Protein AF-A0A1A8JY98-F1 (afdb_monomer_lite)

Sequence (85 aa):
MRRFLSRKGRFSLRQSKSGTRSSSKDFFLGLPATNQNWPDAFGFRLGGTGPSYILSVVEGSSAYLAGLQPGDQVVDIEGQDVTNL

Structure (mmCIF, N/CA/C/O backbone):
data_AF-A0A1A8JY98-F1
#
_entry.id   AF-A0A1A8JY98-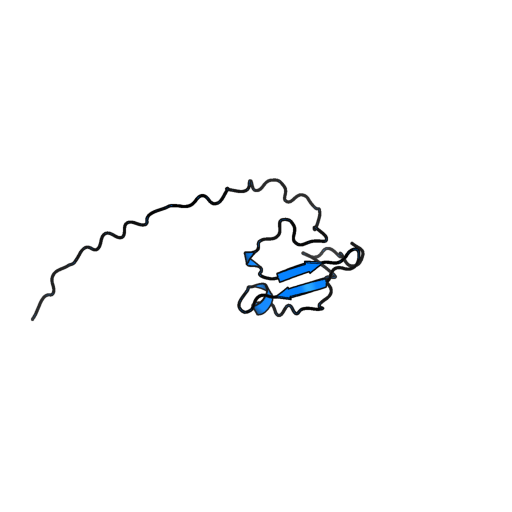F1
#
loop_
_atom_site.group_PDB
_atom_site.id
_atom_site.type_symbol
_atom_site.label_atom_id
_atom_site.label_alt_id
_atom_site.label_comp_id
_atom_site.label_asym_id
_atom_site.label_entity_id
_atom_site.label_seq_id
_atom_site.pdbx_PDB_ins_code
_atom_site.Cartn_x
_atom_site.Cartn_y
_atom_site.Cartn_z
_atom_site.occupancy
_atom_site.B_iso_or_equiv
_atom_site.auth_seq_id
_atom_site.auth_comp_id
_atom_site.auth_asym_id
_atom_site.auth_atom_id
_atom_site.pdbx_PDB_model_num
ATOM 1 N N . MET A 1 1 ? -25.079 24.512 50.899 1.00 44.00 1 MET A N 1
ATOM 2 C CA . MET A 1 1 ? -23.770 24.051 50.379 1.00 44.00 1 MET A CA 1
ATOM 3 C C . MET A 1 1 ? -23.601 22.578 50.714 1.00 44.00 1 MET A C 1
ATOM 5 O O . MET A 1 1 ? -23.640 22.241 51.888 1.00 44.00 1 MET A O 1
ATOM 9 N N . ARG A 1 2 ? -23.470 21.694 49.721 1.00 46.44 2 ARG A N 1
ATOM 10 C CA . ARG A 1 2 ? -23.231 20.260 49.947 1.00 46.44 2 ARG A CA 1
ATOM 11 C C . ARG A 1 2 ? -21.889 19.891 49.318 1.00 46.44 2 ARG A C 1
ATOM 13 O O . ARG A 1 2 ? -21.747 19.922 48.102 1.00 46.44 2 ARG A O 1
ATOM 20 N N . ARG A 1 3 ? -20.893 19.647 50.173 1.00 43.97 3 ARG A N 1
ATOM 21 C CA . ARG A 1 3 ? -19.535 19.229 49.805 1.00 43.97 3 ARG A CA 1
ATOM 22 C C . ARG A 1 3 ? -19.545 17.716 49.588 1.00 43.97 3 ARG A C 1
ATOM 24 O O . ARG A 1 3 ? -19.881 16.978 50.508 1.00 43.97 3 ARG A O 1
ATOM 31 N N . PHE A 1 4 ? -19.201 17.267 48.384 1.00 46.78 4 PHE A N 1
ATOM 32 C CA . PHE A 1 4 ? -19.034 15.848 48.077 1.00 46.78 4 PHE A CA 1
ATOM 33 C C . PHE A 1 4 ? -17.613 15.405 48.438 1.00 46.78 4 PHE A C 1
ATOM 35 O O . PHE A 1 4 ? -16.632 16.036 48.047 1.00 46.78 4 PHE A O 1
ATOM 42 N N . LEU A 1 5 ? -17.521 14.336 49.229 1.00 50.56 5 LEU A N 1
ATOM 43 C CA . LEU A 1 5 ? -16.268 13.727 49.661 1.00 50.56 5 LEU A CA 1
ATOM 44 C C . LEU A 1 5 ? -15.532 13.055 48.491 1.00 50.56 5 LEU A C 1
ATOM 46 O O . LEU A 1 5 ? -16.114 12.339 47.677 1.00 50.56 5 LEU A O 1
ATOM 50 N N . SER A 1 6 ? -14.221 13.288 48.477 1.00 46.69 6 SER A N 1
ATOM 51 C CA . SER A 1 6 ? -13.205 12.685 47.617 1.00 46.69 6 SER A CA 1
ATOM 52 C C . SER A 1 6 ? -13.274 11.153 47.613 1.00 46.69 6 SER A C 1
ATOM 54 O O . SER A 1 6 ? -13.231 10.522 48.669 1.00 46.69 6 SER A O 1
ATOM 56 N N . ARG A 1 7 ? -13.292 10.544 46.421 1.00 49.00 7 ARG A N 1
ATOM 57 C CA . ARG A 1 7 ? -12.898 9.143 46.225 1.00 49.00 7 ARG A CA 1
ATOM 58 C C . ARG A 1 7 ? -11.616 9.113 45.403 1.00 49.00 7 ARG A C 1
ATOM 60 O O . ARG A 1 7 ? -11.636 9.264 44.186 1.00 49.00 7 ARG A O 1
ATOM 67 N N . LYS A 1 8 ? -10.494 8.913 46.097 1.00 51.12 8 LYS A N 1
ATOM 68 C CA . LYS A 1 8 ? -9.217 8.495 45.510 1.00 51.12 8 LYS A CA 1
ATOM 69 C C . LYS A 1 8 ? -9.407 7.119 44.864 1.00 51.12 8 LYS A C 1
ATOM 71 O O . LYS A 1 8 ? -9.351 6.103 45.550 1.00 51.12 8 LYS A O 1
ATOM 76 N N . GLY A 1 9 ? -9.634 7.092 43.555 1.00 45.19 9 GLY A N 1
ATOM 77 C CA . GLY A 1 9 ? -9.459 5.897 42.736 1.00 45.19 9 GLY A CA 1
ATOM 78 C C . GLY A 1 9 ? -7.985 5.759 42.374 1.00 45.19 9 GLY A C 1
ATOM 79 O O . GLY A 1 9 ? -7.466 6.533 41.574 1.00 45.19 9 GLY A O 1
ATOM 80 N N . ARG A 1 10 ? -7.286 4.807 42.995 1.00 54.19 10 ARG A N 1
ATOM 81 C CA . ARG A 1 10 ? -5.954 4.384 42.554 1.00 54.19 10 ARG A CA 1
ATOM 82 C C . ARG A 1 10 ? -6.120 3.599 41.254 1.00 54.19 10 ARG A C 1
ATOM 84 O O . ARG A 1 10 ? -6.526 2.443 41.289 1.00 54.19 10 ARG A O 1
ATOM 91 N N . PHE A 1 11 ? -5.809 4.223 40.123 1.00 46.69 11 PHE A N 1
ATOM 92 C CA . PHE A 1 11 ? -5.622 3.518 38.859 1.00 46.69 11 PHE A CA 1
ATOM 93 C C . PHE A 1 11 ? -4.316 2.718 38.939 1.00 46.69 11 PHE A C 1
ATOM 95 O O . PHE A 1 11 ? -3.228 3.267 38.782 1.00 46.69 11 PHE A O 1
ATOM 102 N N . SER A 1 12 ? -4.408 1.421 39.227 1.00 48.47 12 SER A N 1
ATOM 103 C CA . SER A 1 12 ? -3.311 0.483 39.000 1.00 48.47 12 SER A CA 1
ATOM 104 C C . SER A 1 12 ? -3.280 0.128 37.513 1.00 48.47 12 SER A C 1
ATOM 106 O O . SER A 1 12 ? -3.999 -0.753 37.045 1.00 48.47 12 SER A O 1
ATOM 108 N N . LEU A 1 13 ? -2.438 0.829 36.748 1.00 48.81 13 LEU A N 1
ATOM 109 C CA . LEU A 1 13 ? -2.084 0.423 35.392 1.00 48.81 13 LEU A CA 1
ATOM 110 C C . LEU A 1 13 ? -1.303 -0.895 35.485 1.00 48.81 13 LEU A C 1
ATOM 112 O O . LEU A 1 13 ? -0.103 -0.915 35.757 1.00 48.81 13 LEU A O 1
ATOM 116 N N . ARG A 1 14 ? -2.003 -2.016 35.313 1.00 48.09 14 ARG A N 1
ATOM 117 C CA . ARG A 1 14 ? -1.393 -3.342 35.229 1.00 48.09 14 ARG A CA 1
ATOM 118 C C . ARG A 1 14 ? -0.652 -3.436 33.893 1.00 48.09 14 ARG A C 1
ATOM 120 O O . ARG A 1 14 ? -1.235 -3.803 32.880 1.00 48.09 14 ARG A O 1
ATOM 127 N N . GLN A 1 15 ? 0.636 -3.090 33.897 1.00 53.91 15 GLN A N 1
ATOM 128 C CA . GLN A 1 15 ? 1.573 -3.483 32.844 1.00 53.91 15 GLN A CA 1
ATOM 129 C C . GLN A 1 15 ? 1.569 -5.008 32.735 1.00 53.91 15 GLN A C 1
ATOM 131 O O . GLN A 1 15 ? 1.956 -5.701 33.674 1.00 53.91 15 GLN A O 1
ATOM 136 N N . SER A 1 16 ? 1.104 -5.537 31.604 1.00 44.12 16 SER A N 1
ATOM 137 C CA . SER A 1 16 ? 1.282 -6.944 31.247 1.00 44.12 16 SER A CA 1
ATOM 138 C C . SER A 1 16 ? 0.895 -7.172 29.785 1.00 44.12 16 SER A C 1
ATOM 140 O O . SER A 1 16 ? -0.256 -7.471 29.483 1.00 44.12 16 SER A O 1
ATOM 142 N N . LYS A 1 17 ? 1.863 -7.017 28.878 1.00 47.94 17 LYS A N 1
ATOM 143 C CA . LYS A 1 17 ? 2.300 -8.083 27.962 1.00 47.94 17 LYS A CA 1
ATOM 144 C C . LYS A 1 17 ? 3.430 -7.564 27.075 1.00 47.94 17 LYS A C 1
ATOM 146 O O . LYS A 1 17 ? 3.308 -6.565 26.381 1.00 47.94 17 LYS A O 1
ATOM 151 N N . SER A 1 18 ? 4.543 -8.269 27.190 1.00 46.88 18 SER A N 1
ATOM 152 C CA . SER A 1 18 ? 5.743 -8.239 26.366 1.00 46.88 18 SER A CA 1
ATOM 153 C C . SER A 1 18 ? 5.458 -8.010 24.878 1.00 46.88 18 SER A C 1
ATOM 155 O O . SER A 1 18 ? 5.124 -8.950 24.160 1.00 46.88 18 SER A O 1
ATOM 157 N N . GLY A 1 19 ? 5.657 -6.782 24.408 1.00 43.16 19 GLY A N 1
ATOM 158 C CA . GLY A 1 19 ? 6.116 -6.572 23.043 1.00 43.16 19 GLY A CA 1
ATOM 159 C C . GLY A 1 19 ? 7.612 -6.850 23.038 1.00 43.16 19 GLY A C 1
ATOM 160 O O . GLY A 1 19 ? 8.361 -6.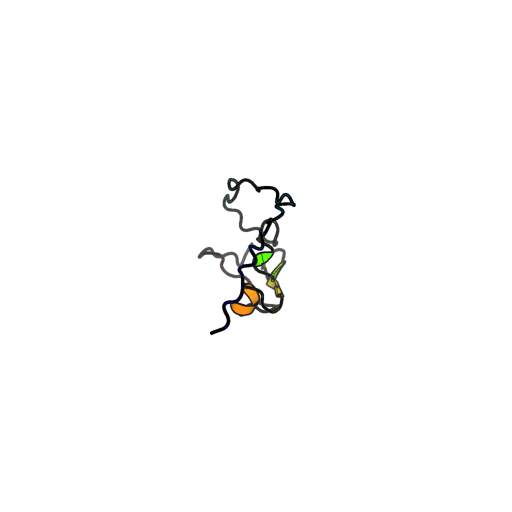196 23.768 1.00 43.16 19 GLY A O 1
ATOM 161 N N . THR A 1 20 ? 8.047 -7.856 22.286 1.00 46.12 20 THR A N 1
ATOM 162 C CA . THR A 1 20 ? 9.455 -8.032 21.935 1.00 46.12 20 THR A CA 1
ATOM 163 C C . THR A 1 20 ? 9.953 -6.689 21.418 1.00 46.12 20 THR A C 1
ATOM 165 O O . THR A 1 20 ? 9.474 -6.185 20.404 1.00 46.12 20 THR A O 1
ATOM 168 N N . ARG A 1 21 ? 10.866 -6.057 22.164 1.00 48.31 21 ARG A N 1
ATOM 169 C CA . ARG A 1 21 ? 11.569 -4.853 21.721 1.00 48.31 21 ARG A CA 1
ATOM 170 C C . ARG A 1 21 ? 12.440 -5.299 20.552 1.00 48.31 21 ARG A C 1
ATOM 172 O O . ARG A 1 21 ? 13.560 -5.751 20.771 1.00 48.31 21 ARG A O 1
ATOM 179 N N . SER A 1 22 ? 11.877 -5.292 19.345 1.00 51.88 22 SER A N 1
ATOM 180 C CA . SER A 1 22 ? 12.624 -5.612 18.136 1.00 51.88 22 SER A CA 1
ATOM 181 C C . SER A 1 22 ? 13.712 -4.556 17.992 1.00 51.88 22 SER A C 1
ATOM 183 O O . SER A 1 22 ? 13.436 -3.358 17.935 1.00 51.88 22 SER A O 1
ATOM 185 N N . SER A 1 23 ? 14.951 -5.022 18.087 1.00 43.56 23 SER A N 1
ATOM 186 C CA . SER A 1 23 ? 16.168 -4.225 18.069 1.00 43.56 23 SER A CA 1
ATOM 187 C C . SER A 1 23 ? 16.228 -3.395 16.786 1.00 43.56 23 SER A C 1
ATOM 189 O O . SER A 1 23 ? 16.259 -3.940 15.688 1.00 43.56 23 SER A O 1
ATOM 191 N N . SER A 1 24 ? 16.246 -2.069 16.927 1.00 54.91 24 SER A N 1
ATOM 192 C CA . SER A 1 24 ? 16.270 -1.078 15.843 1.00 54.91 24 SER A CA 1
ATOM 193 C C . SER A 1 24 ? 17.615 -1.009 15.097 1.00 54.91 24 SER A C 1
ATOM 195 O O . SER A 1 24 ? 18.193 0.071 15.002 1.00 54.91 24 SER A O 1
ATOM 197 N N . LYS A 1 25 ? 18.164 -2.131 14.612 1.00 46.00 25 LYS A N 1
ATOM 198 C CA . LYS A 1 25 ? 19.498 -2.136 13.975 1.00 46.00 25 LYS A CA 1
ATOM 199 C C . LYS A 1 25 ? 19.616 -2.720 12.570 1.00 46.00 25 LYS A C 1
ATOM 201 O O . LYS A 1 25 ? 20.674 -2.543 11.983 1.00 46.00 25 LYS A O 1
ATOM 206 N N . ASP A 1 26 ? 18.538 -3.231 11.982 1.00 43.97 26 ASP A N 1
ATOM 207 C CA . ASP A 1 26 ? 18.596 -3.845 10.646 1.00 43.97 26 ASP A CA 1
ATOM 208 C C . ASP A 1 26 ? 17.647 -3.183 9.626 1.00 43.97 26 ASP A C 1
ATOM 210 O O . ASP A 1 26 ? 17.097 -3.843 8.755 1.00 43.97 26 ASP A O 1
ATOM 214 N N . PHE A 1 27 ? 17.475 -1.856 9.684 1.00 48.25 27 PHE A N 1
ATOM 215 C CA . PHE A 1 27 ? 16.848 -1.063 8.602 1.00 48.25 27 PHE A CA 1
ATOM 216 C C . PHE A 1 27 ? 17.801 -0.867 7.397 1.00 48.25 27 PHE A C 1
ATOM 218 O O . PHE A 1 27 ? 17.774 0.159 6.718 1.00 48.25 27 PHE A O 1
ATOM 225 N N . PHE A 1 28 ? 18.706 -1.817 7.145 1.00 41.12 28 PHE A N 1
ATOM 226 C CA . PHE A 1 28 ? 19.663 -1.737 6.044 1.00 41.12 28 PHE A CA 1
ATOM 227 C C . PHE A 1 28 ? 18.968 -2.048 4.708 1.00 41.12 28 PHE A C 1
ATOM 229 O O . PHE A 1 28 ? 18.840 -3.202 4.320 1.00 41.12 28 PHE A O 1
ATOM 236 N N . LEU A 1 29 ? 18.549 -0.988 4.010 1.00 44.56 29 LEU A N 1
ATOM 237 C CA . LEU A 1 29 ? 18.673 -0.784 2.552 1.00 44.56 29 LEU A CA 1
ATOM 238 C C . LEU A 1 29 ? 18.159 -1.873 1.585 1.00 44.56 29 LEU A C 1
ATOM 240 O O . LEU A 1 29 ? 18.584 -1.910 0.434 1.00 44.56 29 LEU A O 1
ATOM 244 N N . GLY A 1 30 ? 17.230 -2.728 1.995 1.00 44.59 30 GLY A N 1
ATOM 245 C CA . GLY A 1 30 ? 16.464 -3.575 1.086 1.00 44.59 30 GLY A CA 1
ATOM 246 C C . GLY A 1 30 ? 14.994 -3.286 1.293 1.00 44.59 30 GLY A C 1
ATOM 247 O O . GLY A 1 30 ? 14.411 -3.813 2.235 1.00 44.59 30 GLY A O 1
ATOM 248 N N . LEU A 1 31 ? 14.401 -2.426 0.464 1.00 47.16 31 LEU A N 1
ATOM 249 C CA . LEU A 1 31 ? 12.946 -2.309 0.414 1.00 47.16 31 LEU A CA 1
ATOM 250 C C . LEU A 1 31 ? 12.401 -3.710 0.112 1.00 47.16 31 LEU A C 1
ATOM 252 O O . LEU A 1 31 ? 12.737 -4.270 -0.934 1.00 47.16 31 LEU A O 1
ATOM 256 N N . PRO A 1 32 ? 11.656 -4.342 1.029 1.00 53.38 32 PRO A N 1
ATOM 257 C CA . PRO A 1 32 ? 11.196 -5.689 0.785 1.00 53.38 32 PRO A CA 1
ATOM 258 C C . PRO A 1 32 ? 10.083 -5.604 -0.264 1.00 53.38 32 PRO A C 1
ATOM 260 O O . PRO A 1 32 ? 9.111 -4.874 -0.088 1.00 53.38 32 PRO A O 1
ATOM 263 N N . ALA A 1 33 ? 10.190 -6.393 -1.335 1.00 54.69 33 ALA A N 1
ATOM 264 C CA . ALA A 1 33 ? 9.128 -6.584 -2.338 1.00 54.69 33 ALA A CA 1
ATOM 265 C C . ALA A 1 33 ? 7.835 -7.204 -1.746 1.00 54.69 33 ALA A C 1
ATOM 267 O O . ALA A 1 33 ? 6.890 -7.556 -2.447 1.00 54.69 33 ALA A O 1
ATOM 268 N N . THR A 1 34 ? 7.795 -7.381 -0.425 1.00 60.78 34 THR A N 1
ATOM 269 C CA . THR A 1 34 ? 6.692 -7.914 0.365 1.00 60.78 34 THR A CA 1
ATOM 270 C C . THR A 1 34 ? 6.611 -7.132 1.678 1.00 60.78 34 THR A C 1
ATOM 272 O O . THR A 1 34 ? 7.599 -6.561 2.124 1.00 60.78 34 THR A O 1
ATOM 275 N N . ASN A 1 35 ? 5.469 -7.147 2.369 1.00 63.75 35 ASN A N 1
ATOM 276 C CA . ASN A 1 35 ? 5.326 -6.473 3.673 1.00 63.75 35 ASN A CA 1
ATOM 277 C C . ASN A 1 35 ? 6.108 -7.121 4.832 1.00 63.75 35 ASN A C 1
ATOM 279 O O . ASN A 1 35 ? 5.844 -6.839 6.003 1.00 63.75 35 ASN A O 1
ATOM 283 N N . GLN A 1 36 ? 7.066 -8.002 4.543 1.00 63.88 36 GLN A N 1
ATOM 284 C CA . GLN A 1 36 ? 7.938 -8.548 5.569 1.00 63.88 36 GLN A CA 1
ATOM 285 C C . GLN A 1 36 ? 8.682 -7.392 6.243 1.00 63.88 36 GLN A C 1
ATOM 287 O O . GLN A 1 36 ? 9.309 -6.572 5.583 1.00 63.88 36 GLN A O 1
ATOM 292 N N . ASN A 1 37 ? 8.554 -7.306 7.570 1.00 70.06 37 ASN A N 1
ATOM 293 C CA . ASN A 1 37 ? 9.167 -6.275 8.413 1.00 70.06 37 ASN A CA 1
ATOM 294 C C . ASN A 1 37 ? 8.553 -4.864 8.327 1.00 70.06 37 ASN A C 1
ATOM 296 O O . ASN A 1 37 ? 9.058 -3.959 8.993 1.00 70.06 37 ASN A O 1
ATOM 300 N N . TRP A 1 38 ? 7.442 -4.670 7.609 1.00 76.38 38 TRP A N 1
ATOM 301 C CA . TRP A 1 38 ? 6.684 -3.418 7.679 1.00 76.38 38 TRP A CA 1
ATOM 302 C C . TRP A 1 38 ? 5.792 -3.385 8.929 1.00 76.38 38 TRP A C 1
ATOM 304 O O . TRP A 1 38 ? 5.253 -4.418 9.329 1.00 76.38 38 TRP A O 1
ATOM 314 N N . PRO A 1 39 ? 5.609 -2.218 9.573 1.00 78.12 39 PRO A N 1
ATOM 315 C CA . PRO A 1 39 ? 4.656 -2.078 10.663 1.00 78.12 39 PRO A CA 1
ATOM 316 C C . PRO A 1 39 ? 3.225 -2.404 10.217 1.00 78.12 39 PRO A C 1
ATOM 318 O O . PRO A 1 39 ? 2.655 -1.700 9.382 1.00 78.12 39 PRO A O 1
ATOM 321 N N . ASP A 1 40 ? 2.593 -3.379 10.876 1.00 79.50 40 ASP A N 1
ATOM 322 C CA . ASP A 1 40 ? 1.160 -3.681 10.699 1.00 79.50 40 ASP A CA 1
ATOM 323 C C . ASP A 1 40 ? 0.271 -2.441 10.911 1.00 79.50 40 ASP A C 1
ATOM 325 O O . ASP A 1 40 ? -0.819 -2.333 10.351 1.00 79.50 40 ASP A O 1
ATOM 329 N N . ALA A 1 41 ? 0.762 -1.471 11.693 1.00 82.81 41 ALA A N 1
ATOM 330 C CA . ALA A 1 41 ? 0.101 -0.202 11.975 1.00 82.81 41 ALA A CA 1
ATOM 331 C C . ALA A 1 41 ? -0.195 0.647 10.724 1.00 82.81 41 ALA A C 1
ATOM 333 O O . ALA A 1 41 ? -1.080 1.500 10.782 1.00 82.81 41 ALA A O 1
ATOM 334 N N . PHE A 1 42 ? 0.499 0.431 9.600 1.00 89.44 42 PHE A N 1
ATOM 335 C CA . PHE A 1 42 ? 0.157 1.118 8.353 1.00 89.44 42 PHE A CA 1
ATOM 336 C C . PHE A 1 42 ? -1.169 0.633 7.764 1.00 89.44 42 PHE A C 1
ATOM 338 O O . PHE A 1 42 ? -1.904 1.440 7.203 1.00 89.44 42 PHE A O 1
ATOM 345 N N . GLY A 1 43 ? -1.506 -0.648 7.943 1.00 93.69 43 GLY A N 1
ATOM 346 C CA . GLY A 1 43 ? -2.804 -1.200 7.564 1.00 93.69 43 GLY A CA 1
ATOM 347 C C . GLY A 1 43 ? -2.988 -1.467 6.070 1.00 93.69 43 GLY A C 1
ATOM 348 O O . GLY A 1 43 ? -4.093 -1.309 5.564 1.00 93.69 43 GLY A O 1
ATOM 349 N N . PHE A 1 44 ? -1.952 -1.903 5.354 1.00 92.69 44 PHE A N 1
ATOM 350 C CA . PHE A 1 44 ? -2.095 -2.400 3.981 1.00 92.69 44 PHE A CA 1
ATOM 351 C C . PHE A 1 44 ? -1.292 -3.685 3.746 1.00 92.69 44 PHE A C 1
ATOM 353 O O . PHE A 1 44 ? -0.494 -4.093 4.590 1.00 92.69 44 PHE A O 1
ATOM 360 N N . ARG A 1 45 ? -1.518 -4.348 2.606 1.00 90.88 45 ARG A N 1
ATOM 361 C CA . ARG A 1 45 ? -0.723 -5.495 2.130 1.00 90.88 45 ARG A CA 1
ATOM 362 C C . ARG A 1 45 ? -0.105 -5.208 0.772 1.00 90.88 45 ARG A C 1
ATOM 364 O O . ARG A 1 45 ? -0.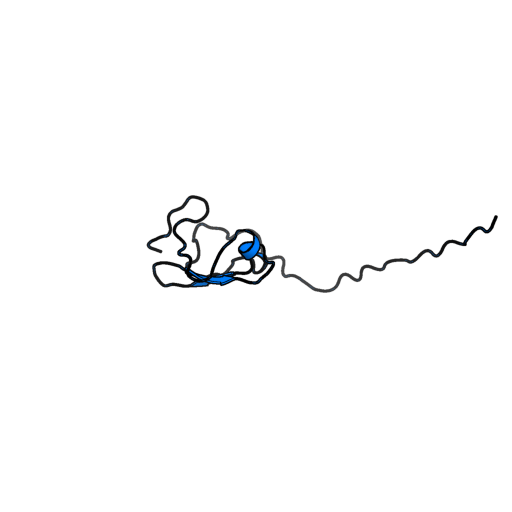829 -4.795 -0.124 1.00 90.88 45 ARG A O 1
ATOM 371 N N . LEU A 1 46 ? 1.193 -5.461 0.640 1.00 88.38 46 LEU A N 1
ATOM 372 C CA . LEU A 1 46 ? 1.940 -5.403 -0.615 1.00 88.38 46 LEU A CA 1
ATOM 373 C C . LEU A 1 46 ? 2.106 -6.811 -1.209 1.00 88.38 46 LEU A C 1
ATOM 375 O O . LEU A 1 46 ? 2.237 -7.783 -0.459 1.00 88.38 46 LEU A O 1
ATOM 379 N N . GLY A 1 47 ? 2.163 -6.919 -2.533 1.00 85.44 47 GLY A N 1
ATOM 380 C CA . GLY A 1 47 ? 2.636 -8.122 -3.213 1.00 85.44 47 GLY A CA 1
ATOM 381 C C . GLY A 1 47 ? 2.993 -7.875 -4.675 1.00 85.44 47 GLY A C 1
ATOM 382 O O . GLY A 1 47 ? 2.682 -6.824 -5.226 1.00 85.44 47 GLY A O 1
ATOM 383 N N . GLY A 1 48 ? 3.643 -8.861 -5.287 1.00 83.06 48 GLY A N 1
ATOM 384 C CA . GLY A 1 48 ? 4.213 -8.772 -6.631 1.00 83.06 48 GLY A CA 1
ATOM 385 C C . GLY A 1 48 ? 5.581 -9.452 -6.674 1.00 83.06 48 GLY A C 1
ATOM 386 O O . GLY A 1 48 ? 6.195 -9.682 -5.636 1.00 83.06 48 GLY A O 1
ATOM 387 N N . THR A 1 49 ? 6.043 -9.821 -7.865 1.00 72.00 49 THR A N 1
ATOM 388 C CA . THR A 1 49 ? 7.400 -10.353 -8.102 1.00 72.00 49 THR A CA 1
ATOM 389 C C . THR A 1 49 ? 8.029 -9.587 -9.267 1.00 72.00 49 THR A C 1
ATOM 391 O O . THR A 1 49 ? 8.452 -10.193 -10.252 1.00 72.00 49 THR A O 1
ATOM 394 N N . GLY A 1 50 ? 7.962 -8.254 -9.163 1.00 63.56 50 GLY A N 1
ATOM 395 C CA . GLY A 1 50 ? 8.173 -7.272 -10.224 1.00 63.56 50 GLY A CA 1
ATOM 396 C C . GLY A 1 50 ? 6.928 -7.055 -11.087 1.00 63.56 50 GLY A C 1
ATOM 397 O O . GLY A 1 50 ? 6.551 -7.975 -11.818 1.00 63.56 50 GLY A O 1
ATOM 398 N N . PRO A 1 51 ? 6.290 -5.868 -11.109 1.00 85.69 51 PRO A N 1
ATOM 399 C CA . PRO A 1 51 ? 6.214 -4.764 -10.128 1.00 85.69 51 PRO A CA 1
ATOM 400 C C . PRO A 1 51 ? 5.377 -5.090 -8.868 1.00 85.69 51 PRO A C 1
ATOM 402 O O . PRO A 1 51 ? 4.751 -6.148 -8.775 1.00 85.69 51 PRO A O 1
ATOM 405 N N . SER A 1 52 ? 5.343 -4.161 -7.903 1.00 88.69 52 SER A N 1
ATOM 406 C CA . SER A 1 52 ? 4.612 -4.294 -6.630 1.00 88.69 52 SER A CA 1
ATOM 407 C C . SER A 1 52 ? 3.282 -3.532 -6.607 1.00 88.69 52 SER A C 1
ATOM 409 O O . SER A 1 52 ? 3.190 -2.409 -7.099 1.00 88.69 52 SER A O 1
ATOM 411 N N . TYR A 1 53 ? 2.266 -4.117 -5.966 1.00 90.88 53 TYR A N 1
ATOM 412 C CA . TYR A 1 53 ? 0.915 -3.560 -5.867 1.00 90.88 53 TYR A CA 1
ATOM 413 C C . TYR A 1 53 ? 0.355 -3.609 -4.445 1.00 90.88 53 TYR A C 1
ATOM 415 O O . TYR A 1 53 ? 0.663 -4.511 -3.657 1.00 90.88 53 TYR A O 1
ATOM 423 N N . ILE A 1 54 ? -0.548 -2.677 -4.145 1.00 93.38 54 ILE A N 1
ATOM 424 C CA . ILE A 1 54 ? -1.390 -2.720 -2.950 1.00 93.38 54 ILE A CA 1
ATOM 425 C C . ILE A 1 54 ? -2.476 -3.786 -3.150 1.00 93.38 54 ILE A C 1
ATOM 427 O O . ILE A 1 54 ? -3.349 -3.662 -4.003 1.00 93.38 54 ILE A O 1
ATOM 431 N N . LEU A 1 55 ? -2.448 -4.846 -2.346 1.00 92.81 55 LEU A N 1
ATOM 432 C CA . LEU A 1 55 ? -3.413 -5.950 -2.409 1.00 92.81 55 LEU A CA 1
ATOM 433 C C . LEU A 1 55 ? -4.663 -5.694 -1.563 1.00 92.81 55 LEU A C 1
ATOM 435 O O . LEU A 1 55 ? -5.755 -6.148 -1.893 1.00 92.81 55 LEU A O 1
ATOM 439 N N . SER A 1 56 ? -4.508 -5.016 -0.427 1.00 94.62 56 SER A N 1
ATOM 440 C CA . SER A 1 56 ? -5.619 -4.700 0.474 1.00 94.62 56 SER A CA 1
ATOM 441 C C . SER A 1 56 ? -5.268 -3.533 1.380 1.00 94.62 56 SER A C 1
ATOM 443 O O . SER A 1 56 ? -4.115 -3.433 1.797 1.00 94.62 56 SER A O 1
ATOM 445 N N . VAL A 1 57 ? -6.269 -2.746 1.768 1.00 95.88 57 VAL A N 1
ATOM 446 C CA . VAL A 1 57 ? -6.149 -1.640 2.726 1.00 95.88 57 VAL A CA 1
ATOM 447 C C . VAL A 1 57 ? -7.199 -1.818 3.822 1.00 95.88 57 VAL A C 1
ATOM 449 O O . VAL A 1 57 ? -8.344 -2.168 3.543 1.00 95.88 57 VAL A O 1
ATOM 452 N N . VAL A 1 58 ? -6.801 -1.625 5.076 1.00 95.94 58 VAL A N 1
ATOM 453 C CA . VAL A 1 58 ? -7.669 -1.716 6.253 1.00 95.94 58 VAL A CA 1
ATOM 454 C C . VAL A 1 58 ? -8.369 -0.376 6.449 1.00 95.94 58 VAL A C 1
ATOM 456 O O . VAL A 1 58 ? -7.704 0.651 6.566 1.00 95.94 58 VAL A O 1
ATOM 459 N N . GLU A 1 59 ? -9.696 -0.371 6.514 1.00 95.88 59 GLU A N 1
ATOM 460 C CA . GLU A 1 59 ? -10.476 0.851 6.737 1.00 95.88 59 GLU A CA 1
ATOM 461 C C . GLU A 1 59 ? -10.076 1.557 8.046 1.00 95.88 59 GLU A C 1
ATOM 463 O O . GLU A 1 59 ? -9.846 0.920 9.075 1.00 95.88 59 GLU A O 1
ATOM 468 N N . GLY A 1 60 ? -9.953 2.887 7.997 1.00 94.94 60 GLY A N 1
ATOM 469 C CA . GLY A 1 60 ? -9.557 3.713 9.144 1.00 94.94 60 GLY A CA 1
ATOM 470 C C . GLY A 1 60 ? -8.073 3.635 9.536 1.00 94.94 60 GLY A C 1
ATOM 471 O O . GLY A 1 60 ? -7.663 4.314 10.476 1.00 94.94 60 GLY A O 1
ATOM 472 N N . SER A 1 61 ? -7.261 2.841 8.831 1.00 95.75 61 SER A N 1
ATOM 473 C CA . SER A 1 61 ? -5.802 2.803 9.007 1.00 95.75 61 SER A CA 1
ATOM 474 C C . SER A 1 61 ? -5.103 4.046 8.452 1.00 95.75 61 SER A C 1
ATOM 476 O O . SER A 1 61 ? -5.686 4.826 7.698 1.00 95.75 61 SER A O 1
ATOM 478 N N . SER A 1 62 ? -3.813 4.202 8.760 1.00 94.56 62 SER A N 1
ATOM 479 C CA . SER A 1 62 ? -2.997 5.269 8.172 1.00 94.56 62 SER A CA 1
ATOM 480 C C . SER A 1 62 ? -2.952 5.194 6.642 1.00 94.56 62 SER A C 1
ATOM 482 O O . SER A 1 62 ? -3.080 6.225 5.992 1.00 94.56 62 SER A O 1
ATOM 484 N N . ALA A 1 63 ? -2.834 3.995 6.057 1.00 95.12 63 ALA A N 1
ATOM 485 C CA . ALA A 1 63 ? -2.865 3.807 4.605 1.00 95.12 63 ALA A CA 1
ATOM 486 C C . ALA A 1 63 ? -4.206 4.217 3.986 1.00 95.12 63 ALA A C 1
ATOM 488 O O . ALA A 1 63 ? -4.229 4.863 2.941 1.00 95.12 63 ALA A O 1
ATOM 489 N N . TYR A 1 64 ? -5.315 3.895 4.658 1.00 97.00 64 TYR A N 1
ATOM 490 C CA . TYR A 1 64 ? -6.648 4.316 4.229 1.00 97.00 64 TYR A CA 1
ATOM 491 C C . TYR A 1 64 ? -6.794 5.839 4.249 1.00 97.00 64 TYR A C 1
ATOM 493 O O . TYR A 1 64 ? -7.273 6.430 3.287 1.00 97.00 64 TYR A O 1
ATOM 501 N N . LEU A 1 65 ? -6.333 6.488 5.322 1.00 97.06 65 LEU A N 1
ATOM 502 C CA . LEU A 1 65 ? -6.373 7.947 5.449 1.00 97.06 65 LEU A CA 1
ATOM 503 C C . LEU A 1 65 ? -5.445 8.654 4.451 1.00 97.06 65 LEU A C 1
ATOM 505 O O . LEU A 1 65 ? -5.746 9.768 4.031 1.00 97.06 65 LEU A O 1
ATOM 509 N N . ALA A 1 66 ? -4.349 8.005 4.052 1.00 96.00 66 ALA A N 1
ATOM 510 C CA . ALA A 1 66 ? -3.470 8.468 2.981 1.00 96.00 66 ALA A CA 1
ATOM 511 C C . ALA A 1 66 ? -4.076 8.282 1.577 1.00 96.00 66 ALA A C 1
ATOM 513 O O . ALA A 1 66 ? -3.541 8.817 0.610 1.00 96.00 66 ALA A O 1
ATOM 514 N N . GLY A 1 67 ? -5.190 7.553 1.461 1.00 97.31 67 GLY A N 1
ATOM 515 C CA . GLY A 1 67 ? -5.904 7.351 0.204 1.00 97.31 67 GLY A CA 1
ATOM 516 C C . GLY A 1 67 ? -5.376 6.203 -0.652 1.00 97.31 67 GLY A C 1
ATOM 517 O O . GLY A 1 67 ? -5.751 6.137 -1.819 1.00 97.31 67 GLY A O 1
ATOM 518 N N . LEU A 1 68 ? -4.552 5.304 -0.100 1.00 96.69 68 LEU A N 1
ATOM 519 C CA . LEU A 1 68 ? -4.132 4.099 -0.819 1.00 96.69 68 LEU A CA 1
ATOM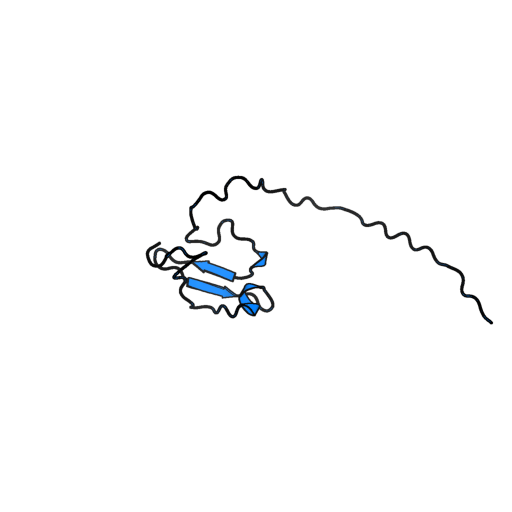 520 C C . LEU A 1 68 ? -5.337 3.213 -1.134 1.00 96.69 68 LEU A C 1
ATOM 522 O O . LEU A 1 68 ? -6.231 3.035 -0.299 1.00 96.69 68 LEU A O 1
ATOM 526 N N . GLN A 1 69 ? -5.322 2.604 -2.316 1.00 97.38 69 GLN A N 1
ATOM 527 C CA . GLN A 1 69 ? -6.374 1.714 -2.783 1.00 97.38 69 GLN A CA 1
ATOM 528 C C . GLN A 1 69 ? -5.808 0.375 -3.265 1.00 97.38 69 GLN A C 1
ATOM 530 O O . GLN A 1 69 ? -4.696 0.306 -3.789 1.00 97.38 69 GLN A O 1
ATOM 5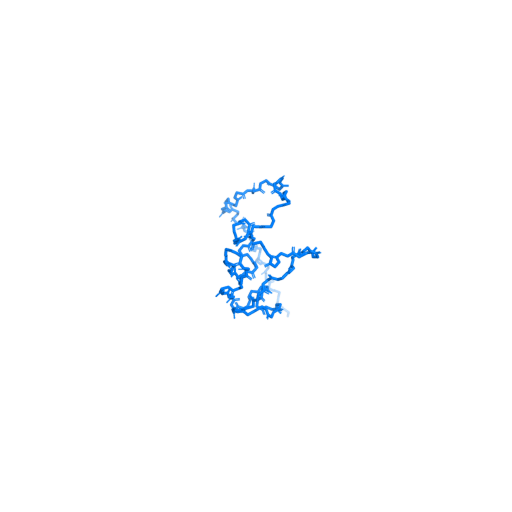35 N N . PRO A 1 70 ? -6.566 -0.726 -3.110 1.00 96.62 70 PRO A N 1
ATOM 536 C CA . PRO A 1 70 ? -6.219 -1.980 -3.760 1.00 96.62 70 PRO A CA 1
ATOM 537 C C . PRO A 1 70 ? -6.096 -1.800 -5.279 1.00 96.62 70 PRO A C 1
ATOM 539 O O . PRO A 1 70 ? -6.998 -1.259 -5.914 1.00 96.62 70 PRO A O 1
ATOM 542 N N . GLY A 1 71 ? -5.003 -2.298 -5.852 1.00 95.12 71 GLY A N 1
ATOM 543 C CA . GLY A 1 71 ? -4.678 -2.160 -7.271 1.00 95.12 71 GLY A CA 1
ATOM 544 C C . GLY A 1 71 ? -3.686 -1.040 -7.587 1.00 95.12 71 GLY A C 1
ATOM 545 O O . GLY A 1 71 ? -3.122 -1.053 -8.680 1.00 95.12 71 GLY A O 1
ATOM 546 N N . ASP A 1 72 ? -3.410 -0.133 -6.646 1.00 95.94 72 ASP A N 1
ATOM 547 C CA . ASP A 1 72 ? -2.364 0.876 -6.824 1.00 95.94 72 ASP A CA 1
ATOM 548 C C . ASP A 1 72 ? -0.998 0.205 -7.007 1.00 95.94 72 ASP A C 1
ATOM 550 O O . ASP A 1 72 ? -0.636 -0.715 -6.264 1.00 95.94 72 ASP A O 1
ATOM 554 N N . GLN A 1 73 ? -0.231 0.679 -7.990 1.00 93.88 73 GLN A N 1
ATOM 555 C CA . GLN A 1 73 ? 1.148 0.255 -8.199 1.00 93.88 73 GLN A CA 1
ATOM 556 C C . GLN A 1 73 ? 2.090 1.092 -7.336 1.00 93.88 73 GLN A C 1
ATOM 558 O O . GLN A 1 73 ? 2.008 2.320 -7.312 1.00 93.88 73 GLN A O 1
ATOM 563 N N . VAL A 1 74 ? 3.038 0.426 -6.683 1.00 90.94 74 VAL A N 1
ATOM 564 C CA . VAL A 1 74 ? 4.132 1.097 -5.986 1.00 90.94 74 VAL A CA 1
ATOM 565 C C . VAL A 1 74 ? 5.268 1.343 -6.970 1.00 90.94 74 VAL A C 1
ATOM 567 O O . VAL A 1 74 ? 5.837 0.406 -7.526 1.00 90.94 74 VAL A O 1
ATOM 570 N N . VAL A 1 75 ? 5.565 2.621 -7.196 1.00 91.75 75 VAL A N 1
ATOM 571 C CA . VAL A 1 75 ? 6.603 3.082 -8.131 1.00 91.75 75 VAL A CA 1
ATOM 572 C C . VAL A 1 75 ? 7.810 3.675 -7.411 1.00 91.75 75 VAL A C 1
ATOM 574 O O . VAL A 1 75 ? 8.921 3.585 -7.909 1.00 91.75 75 VAL A O 1
ATOM 577 N N . ASP A 1 76 ? 7.610 4.233 -6.218 1.00 89.38 76 ASP A N 1
ATOM 578 C CA . ASP A 1 76 ? 8.647 4.879 -5.420 1.00 89.38 76 ASP A CA 1
ATOM 579 C C . ASP A 1 76 ? 8.388 4.635 -3.930 1.00 89.38 76 ASP A C 1
ATOM 581 O O . ASP A 1 76 ? 7.231 4.570 -3.501 1.00 89.38 76 ASP A O 1
ATOM 585 N N . ILE A 1 77 ? 9.456 4.487 -3.146 1.00 86.06 77 ILE A N 1
ATOM 586 C CA . ILE A 1 77 ? 9.384 4.468 -1.685 1.00 86.06 77 ILE A CA 1
ATOM 587 C C . ILE A 1 77 ? 10.488 5.368 -1.133 1.00 86.06 77 ILE A C 1
ATOM 589 O O . ILE A 1 77 ? 11.669 5.123 -1.374 1.00 86.06 77 ILE A O 1
ATOM 593 N N . GLU A 1 78 ? 10.101 6.385 -0.358 1.00 86.06 78 GLU A N 1
ATOM 594 C CA . GLU A 1 78 ? 11.021 7.355 0.259 1.00 86.06 78 GLU A CA 1
ATOM 595 C C . GLU A 1 78 ? 11.969 8.042 -0.752 1.00 86.06 78 GLU A C 1
ATOM 597 O O . GLU A 1 78 ? 13.113 8.366 -0.430 1.00 86.06 78 GLU A O 1
ATOM 602 N N . GLY A 1 79 ? 11.506 8.277 -1.984 1.00 86.50 79 GLY A N 1
ATOM 603 C CA . GLY A 1 79 ? 12.278 8.912 -3.055 1.00 86.50 79 GLY A CA 1
ATOM 604 C C . GLY A 1 79 ? 13.176 7.961 -3.851 1.00 86.50 79 GLY A C 1
ATOM 605 O O . GLY A 1 79 ? 14.017 8.434 -4.620 1.00 86.50 79 GLY A O 1
ATOM 606 N N . GLN A 1 80 ? 13.043 6.647 -3.650 1.00 84.75 80 GLN A N 1
ATOM 607 C CA . GLN A 1 80 ? 13.725 5.621 -4.429 1.00 84.75 80 GLN A CA 1
ATOM 608 C C . GLN A 1 80 ? 12.752 4.903 -5.374 1.00 84.75 80 GLN A C 1
ATOM 610 O O . GLN A 1 80 ? 11.826 4.236 -4.912 1.00 84.75 80 GLN A O 1
ATOM 615 N N . ASP A 1 81 ? 13.031 4.947 -6.683 1.00 87.19 81 ASP A N 1
ATOM 616 C CA . AS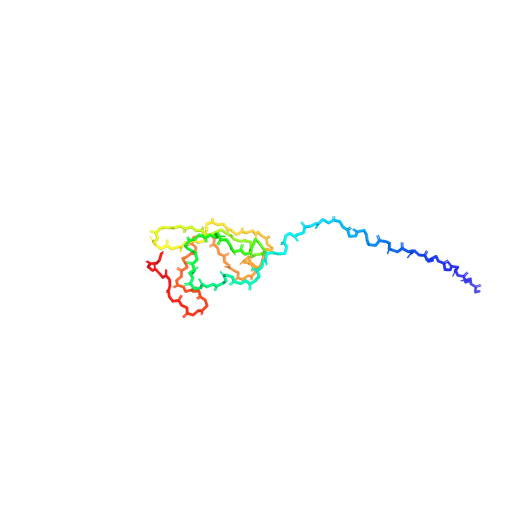P A 1 81 ? 12.290 4.177 -7.693 1.00 87.19 81 ASP A CA 1
ATOM 617 C C . ASP A 1 81 ? 12.443 2.669 -7.441 1.00 87.19 81 ASP A C 1
ATOM 619 O O . ASP A 1 81 ? 13.560 2.153 -7.301 1.00 87.19 81 ASP A O 1
ATOM 623 N N . VAL A 1 82 ? 11.302 1.982 -7.390 1.00 85.44 82 VAL A N 1
ATOM 624 C CA . VAL A 1 82 ? 11.168 0.538 -7.147 1.00 85.44 82 VAL A CA 1
ATOM 625 C C . VAL A 1 82 ? 10.348 -0.176 -8.219 1.00 85.44 82 VAL A C 1
ATOM 627 O O . VAL A 1 82 ? 9.999 -1.341 -8.055 1.00 85.44 82 VAL A O 1
ATOM 630 N N . THR A 1 83 ? 10.048 0.485 -9.337 1.00 85.44 83 THR A N 1
ATOM 631 C CA . THR A 1 83 ? 9.140 -0.038 -10.372 1.00 85.44 83 THR A CA 1
ATOM 632 C C . THR A 1 83 ? 9.566 -1.410 -10.923 1.00 85.44 83 THR A C 1
ATOM 634 O O . THR A 1 83 ? 8.718 -2.192 -11.350 1.00 85.44 83 THR A O 1
ATOM 637 N N . ASN A 1 84 ? 10.866 -1.722 -10.891 1.00 79.38 84 ASN A N 1
ATOM 638 C CA . ASN A 1 84 ? 11.449 -2.959 -11.426 1.00 79.38 84 ASN A CA 1
ATOM 639 C C . ASN A 1 84 ? 11.898 -3.972 -10.352 1.00 79.38 84 ASN A C 1
ATOM 641 O O . ASN A 1 84 ? 12.629 -4.905 -10.690 1.00 79.38 84 ASN A O 1
ATOM 645 N N . LEU A 1 85 ? 11.529 -3.768 -9.081 1.00 71.06 85 LEU A N 1
ATOM 646 C CA . LEU A 1 85 ? 11.891 -4.653 -7.963 1.00 71.06 85 LEU A CA 1
ATOM 647 C C . LEU A 1 85 ? 10.838 -5.734 -7.684 1.00 71.06 85 LEU A C 1
ATOM 649 O O . LEU A 1 85 ? 9.624 -5.468 -7.859 1.00 71.06 85 LEU A O 1
#

pLDDT: mean 71.88, std 20.88, range [41.12, 97.38]

Organism: Nothobranchius kuhntae (NCBI:txid321403)

Foldseek 3Di:
DDDDDDDPDPPPPPDDDDDPPPDPDPPPDDPDQWCVPPPCQQAWTWHDPAWIFTQDGDPPGVVVVVPHDGGDTDQDDPRHGRRGD

Radius of gyration: 21.61 Å; chains: 1; bounding box: 43×34×62 Å

InterPro domains:
  IPR001478 PDZ domain [PS50106] (28-85)
  IPR036034 PDZ superfamily [G3DSA:2.30.42.10] (15-85)
  IPR036034 PDZ superfamily [SSF50156] (35-85)
  IPR041489 PDZ domain 6 [PF17820] (54-84)

Secondary structure (DSSP, 8-state):
--PPPP-----------------TT---S---SSSTTS-GGG-EEEE-SSSEEEEEE-TTSHHHHTT--TTPEE-EETTEE-TT-